Protein AF-A0A1V5AD79-F1 (afdb_monomer)

Nearest PDB structures (foldseek):
  4w4j-assembly2_B  TM=3.666E-01  e=5.401E+00  Mycolicibacterium smegmatis MC2 155
  4rcl-assembly1_A  TM=4.221E-01  e=7.991E+00  Mycolicibacterium smegmatis MC2 155
  5xkl-assembly1_A  TM=3.693E-01  e=9.451E+00  Mycobacterium tuberculosis H37Rv
  8hdz-assembly1_A  TM=2.068E-01  e=6.756E+00  Monkeypox virus

Foldseek 3Di:
DPFPADPVVQVKDWPFWLDDLVVLQVCQLVVAQWKWWDAAQDDDPRHGAHDPGTGIWGDPPVVQWIWDWHQDPVTGITIIIGRHDPCRVVVVVVVRVVVVRTDTPRPDDDDD

Solvent-accessible surface area (backbone atoms only — not comparable to full-atom values): 6467 Å² total; per-residue (Å²): 132,82,74,55,74,59,61,74,80,53,70,49,43,78,76,42,69,71,44,51,67,66,59,46,43,51,49,32,62,76,76,20,77,39,32,32,44,40,57,53,61,39,73,54,96,75,25,60,34,51,39,98,51,69,44,50,29,18,43,38,73,98,72,42,32,34,36,43,62,37,44,43,95,91,51,43,29,28,28,30,39,27,71,57,55,94,63,44,72,59,53,51,50,51,54,33,56,74,62,78,64,28,70,71,59,62,85,81,85,88,84,133

Sequence (112 aa):
MAPARCINKLKAKILLKDTTIGKVEEYVRGACSEWYDIPPNFEFRGITILIPKSMPMGFKRKKNKILMPFVKPCFGPMLVEIDAQDGDFESLKKRLASAGTGAAVSGSQYSD

pLDDT: mean 81.45, std 16.71, range [36.84, 95.19]

Secondary structure (DSSP, 8-state):
------GGGGTPEEEE-S--HHHHHHHHHHH-SEEEEE-TTEEETTEEE--SS-EEEEEEGGGTEEEEEEEETTTEEEEEEEEPPTTHHHHHHHHHHHTT------S-----

Mean predicted aligned error: 7.42 Å

Radius of gyration: 13.38 Å; Cα contacts (8 Å, |Δi|>4): 199; chains: 1; bounding box: 30×3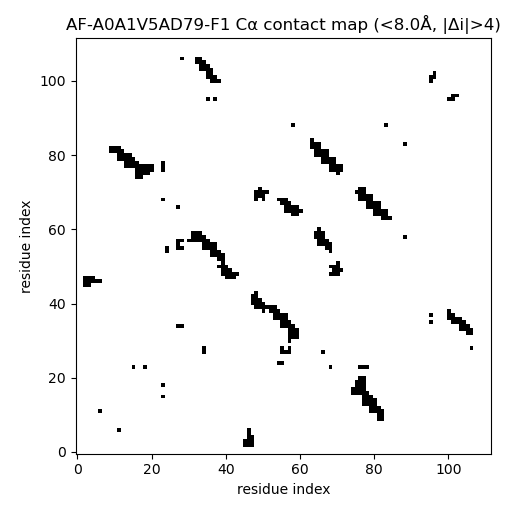2×36 Å

Structure (mmCIF, N/CA/C/O backbone):
data_AF-A0A1V5AD79-F1
#
_entry.id   AF-A0A1V5AD79-F1
#
loop_
_atom_site.group_PDB
_atom_site.id
_atom_site.type_symbol
_atom_site.label_atom_id
_atom_site.label_alt_id
_atom_site.label_comp_id
_atom_site.label_asym_id
_atom_site.label_entity_id
_atom_site.label_seq_id
_atom_site.pdbx_PDB_ins_code
_atom_site.Cartn_x
_atom_site.Cartn_y
_atom_site.Cartn_z
_atom_site.occupancy
_atom_site.B_iso_or_equiv
_atom_site.auth_seq_id
_atom_site.auth_comp_id
_atom_site.auth_asym_id
_atom_site.auth_atom_id
_atom_site.pdbx_PDB_model_num
ATOM 1 N N . MET A 1 1 ? -0.374 -18.681 -18.144 1.00 41.53 1 MET A N 1
ATOM 2 C CA . MET A 1 1 ? -1.465 -17.852 -17.587 1.00 41.53 1 MET A CA 1
ATOM 3 C C . MET A 1 1 ? -0.832 -16.628 -16.936 1.00 41.53 1 MET A C 1
ATOM 5 O O . MET A 1 1 ? -0.146 -16.788 -15.936 1.00 41.53 1 MET A O 1
ATOM 9 N N . ALA A 1 2 ? -0.920 -15.437 -17.539 1.00 47.88 2 ALA A N 1
ATOM 10 C CA . ALA A 1 2 ? -0.354 -14.238 -16.915 1.00 47.88 2 ALA A CA 1
ATOM 11 C C . ALA A 1 2 ? -1.134 -13.934 -15.620 1.00 47.88 2 ALA A C 1
ATOM 13 O O . ALA A 1 2 ? -2.367 -13.945 -15.670 1.00 47.88 2 ALA A O 1
ATOM 14 N N . PRO A 1 3 ? -0.470 -13.690 -14.474 1.00 51.69 3 PRO A N 1
ATOM 15 C CA . PRO A 1 3 ? -1.176 -13.350 -13.244 1.00 51.69 3 PRO A CA 1
ATOM 16 C C . PRO A 1 3 ? -2.018 -12.097 -13.485 1.00 51.69 3 PRO A C 1
ATOM 18 O O . PRO A 1 3 ? -1.626 -11.211 -14.250 1.00 51.69 3 PRO A O 1
ATOM 21 N N . ALA A 1 4 ? -3.193 -12.015 -12.866 1.00 53.44 4 ALA A N 1
ATOM 22 C CA . ALA A 1 4 ? -4.018 -10.823 -12.963 1.00 53.44 4 ALA A CA 1
ATOM 23 C C . ALA A 1 4 ? -3.264 -9.656 -12.300 1.00 53.44 4 ALA A C 1
ATOM 25 O O . ALA A 1 4 ? -3.132 -9.600 -11.087 1.00 53.44 4 ALA A O 1
ATOM 26 N N . ARG A 1 5 ? -2.736 -8.725 -13.102 1.00 55.31 5 ARG A N 1
ATOM 27 C CA . ARG A 1 5 ? -1.899 -7.594 -12.639 1.00 55.31 5 ARG A CA 1
ATOM 28 C C . ARG A 1 5 ? -2.689 -6.300 -12.404 1.00 55.31 5 ARG A C 1
ATOM 30 O O . ARG A 1 5 ? -2.107 -5.239 -12.192 1.00 55.31 5 ARG A O 1
ATOM 37 N N . CYS A 1 6 ? -4.017 -6.345 -12.501 1.00 57.62 6 CYS A N 1
ATOM 38 C CA . CYS A 1 6 ? -4.836 -5.136 -12.508 1.00 57.62 6 CYS A CA 1
ATOM 39 C C . CYS A 1 6 ? -5.284 -4.737 -11.102 1.00 57.62 6 CYS A C 1
ATOM 41 O O . CYS A 1 6 ? -6.233 -5.298 -10.559 1.00 57.62 6 CYS A O 1
ATOM 43 N N . ILE A 1 7 ? -4.686 -3.660 -10.595 1.00 61.78 7 ILE A N 1
ATOM 44 C CA . ILE A 1 7 ? -5.105 -2.945 -9.379 1.00 61.78 7 ILE A CA 1
ATOM 45 C C . ILE A 1 7 ? -6.590 -2.530 -9.404 1.00 61.78 7 ILE A C 1
ATOM 47 O O . ILE A 1 7 ? -7.222 -2.418 -8.358 1.00 61.78 7 ILE A O 1
ATOM 51 N N . ASN A 1 8 ? -7.178 -2.390 -10.601 1.00 61.69 8 ASN A N 1
ATOM 52 C CA . ASN A 1 8 ? -8.604 -2.112 -10.802 1.00 61.69 8 ASN A CA 1
ATOM 53 C C . ASN A 1 8 ? -9.509 -3.182 -10.166 1.00 61.69 8 ASN A C 1
ATOM 55 O O . ASN A 1 8 ? -10.615 -2.864 -9.741 1.00 61.69 8 ASN A O 1
ATOM 59 N N . LYS A 1 9 ? -9.040 -4.434 -10.043 1.00 66.88 9 LYS A N 1
ATOM 60 C CA . LYS A 1 9 ? -9.794 -5.505 -9.371 1.00 66.88 9 LYS A CA 1
ATOM 61 C C . LYS A 1 9 ? -9.915 -5.295 -7.858 1.00 66.88 9 LYS A C 1
ATOM 63 O O . LYS A 1 9 ? -10.808 -5.862 -7.242 1.00 66.88 9 LYS A O 1
ATOM 68 N N . LEU A 1 10 ? -9.051 -4.469 -7.265 1.00 68.38 10 LEU A N 1
ATOM 69 C CA . LEU A 1 10 ? -9.029 -4.200 -5.826 1.00 68.38 10 LEU A CA 1
ATOM 70 C C . LEU A 1 10 ? -9.899 -3.003 -5.421 1.00 68.38 10 LEU A C 1
ATOM 72 O O . LEU A 1 10 ? -9.904 -2.655 -4.246 1.00 68.38 10 LEU A O 1
ATOM 76 N N . LYS A 1 11 ? -10.600 -2.352 -6.369 1.00 71.31 11 LYS A N 1
ATOM 77 C CA . LYS A 1 11 ? -11.298 -1.066 -6.147 1.00 71.31 11 LYS A CA 1
ATOM 78 C C . LYS A 1 11 ? -10.398 -0.035 -5.446 1.00 71.31 11 LYS A C 1
ATOM 80 O O . LYS A 1 11 ? -10.840 0.730 -4.596 1.00 71.31 11 LYS A O 1
ATOM 85 N N . ALA A 1 12 ? -9.110 -0.050 -5.784 1.00 82.75 12 ALA A N 1
ATOM 86 C CA . ALA A 1 12 ? -8.114 0.732 -5.077 1.00 82.75 12 ALA A CA 1
ATOM 87 C C . ALA A 1 12 ? -8.200 2.220 -5.447 1.00 82.75 12 ALA A C 1
ATOM 89 O O . ALA A 1 12 ? -8.292 2.576 -6.624 1.00 82.75 12 ALA A O 1
ATOM 90 N N . LYS A 1 13 ? -8.098 3.093 -4.446 1.00 88.94 13 LYS A N 1
ATOM 91 C CA . LYS A 1 13 ? -7.939 4.537 -4.622 1.00 88.94 13 LYS A CA 1
ATOM 92 C C . LYS A 1 13 ? -6.454 4.878 -4.674 1.00 88.94 13 LYS A C 1
ATOM 94 O O . LYS A 1 13 ? -5.691 4.468 -3.808 1.00 88.94 13 LYS A O 1
ATOM 99 N N . ILE A 1 14 ? -6.027 5.655 -5.663 1.00 90.25 14 ILE A N 1
ATOM 100 C CA . ILE A 1 14 ? -4.640 6.132 -5.733 1.00 90.25 14 ILE A CA 1
ATOM 101 C C . ILE A 1 14 ? -4.459 7.254 -4.701 1.00 90.25 14 ILE A C 1
ATOM 103 O O . ILE A 1 14 ? -5.206 8.231 -4.730 1.00 90.25 14 ILE A O 1
ATOM 107 N N . LEU A 1 15 ? -3.490 7.106 -3.792 1.00 90.44 15 LEU A N 1
ATOM 108 C CA . LEU A 1 15 ? -3.114 8.144 -2.824 1.00 90.44 15 LEU A CA 1
ATOM 109 C C . LEU A 1 15 ? -1.920 8.959 -3.312 1.00 90.44 15 LEU A C 1
ATOM 111 O O . LEU A 1 15 ? -1.946 10.183 -3.247 1.00 90.44 15 LEU A O 1
ATOM 115 N N . LEU A 1 16 ? -0.891 8.272 -3.813 1.00 90.06 16 LEU A N 1
ATOM 116 C CA . LEU A 1 16 ? 0.299 8.879 -4.402 1.00 90.06 16 LEU A CA 1
ATOM 117 C C . LEU A 1 16 ? 0.509 8.302 -5.798 1.00 90.06 16 LEU A C 1
ATOM 119 O O . LEU A 1 16 ? 0.413 7.088 -5.991 1.00 90.06 16 LEU A O 1
ATOM 123 N N . LYS A 1 17 ? 0.814 9.172 -6.758 1.00 88.75 17 LYS A N 1
ATOM 124 C CA . LYS A 1 17 ? 1.103 8.828 -8.152 1.00 88.75 17 LYS A CA 1
ATOM 125 C C . LYS A 1 17 ? 2.428 9.469 -8.549 1.00 88.75 17 LYS A C 1
ATOM 127 O O . LYS A 1 17 ? 2.692 10.574 -8.090 1.00 88.75 17 LYS A O 1
ATOM 132 N N . ASP A 1 18 ? 3.189 8.785 -9.406 1.00 85.38 18 ASP A N 1
ATOM 133 C CA . ASP A 1 18 ? 4.421 9.308 -10.014 1.00 85.38 18 ASP A CA 1
ATOM 134 C C . ASP A 1 18 ? 5.379 9.884 -8.963 1.00 85.38 18 ASP A C 1
ATOM 136 O O . ASP A 1 18 ? 5.753 11.054 -8.967 1.00 85.38 18 ASP A O 1
ATOM 140 N N . THR A 1 19 ? 5.661 9.061 -7.953 1.00 88.94 19 THR A N 1
ATOM 141 C CA . THR A 1 19 ? 6.418 9.472 -6.773 1.00 88.94 19 THR A CA 1
ATOM 142 C C . THR A 1 19 ? 7.650 8.597 -6.582 1.00 88.94 19 THR A C 1
ATOM 144 O O . THR A 1 19 ? 7.888 7.646 -7.324 1.00 88.94 19 THR A O 1
ATOM 147 N N . THR A 1 20 ? 8.462 8.904 -5.575 1.00 91.00 20 THR A N 1
ATOM 148 C CA . THR A 1 20 ? 9.658 8.121 -5.249 1.00 91.00 20 THR A CA 1
ATOM 149 C C . THR A 1 20 ? 9.347 7.042 -4.218 1.00 91.00 20 THR A C 1
ATOM 151 O O . THR A 1 20 ? 8.397 7.148 -3.442 1.00 91.00 20 THR A O 1
ATOM 154 N N . ILE A 1 21 ? 10.184 6.004 -4.170 1.00 91.31 21 ILE A N 1
ATOM 155 C CA . ILE A 1 21 ? 10.067 4.940 -3.163 1.00 91.31 21 ILE A CA 1
ATOM 156 C C . ILE A 1 21 ? 10.115 5.523 -1.741 1.00 91.31 21 ILE A C 1
ATOM 158 O O . ILE A 1 21 ? 9.275 5.171 -0.917 1.00 91.31 21 ILE A O 1
ATOM 162 N N . GLY A 1 22 ? 11.024 6.471 -1.484 1.00 92.56 22 GLY A N 1
ATOM 163 C CA . GLY A 1 22 ? 11.146 7.133 -0.180 1.00 92.56 22 GLY A CA 1
ATOM 164 C C . GLY A 1 22 ? 9.869 7.863 0.247 1.00 92.56 22 GLY A C 1
ATOM 165 O O . GLY A 1 22 ? 9.437 7.713 1.382 1.00 92.56 22 GLY A O 1
ATOM 166 N N . LYS A 1 23 ? 9.191 8.560 -0.677 1.00 93.12 23 LYS A N 1
ATOM 167 C CA . LYS A 1 23 ? 7.909 9.226 -0.380 1.00 93.12 23 LYS A CA 1
ATOM 168 C C . LYS A 1 23 ? 6.790 8.240 -0.052 1.00 93.12 23 LYS A C 1
ATOM 170 O O . LYS A 1 23 ? 5.927 8.541 0.768 1.00 93.12 23 LYS A O 1
ATOM 175 N N . VAL A 1 24 ? 6.780 7.069 -0.691 1.00 93.94 24 VAL A N 1
ATOM 176 C CA . VAL A 1 24 ? 5.824 6.004 -0.354 1.00 93.94 24 VAL A CA 1
ATOM 177 C C . VAL A 1 24 ? 6.103 5.461 1.048 1.00 93.94 24 VAL A C 1
ATOM 179 O O . VAL A 1 24 ? 5.171 5.333 1.838 1.00 93.94 24 VAL A O 1
ATOM 182 N N . GLU A 1 25 ? 7.370 5.182 1.365 1.00 94.00 25 GLU A N 1
ATOM 183 C CA . GLU A 1 25 ? 7.795 4.702 2.686 1.00 94.00 25 GLU A CA 1
ATOM 184 C C . GLU A 1 25 ? 7.421 5.687 3.800 1.00 94.00 25 GLU A C 1
ATOM 186 O O . GLU A 1 25 ? 6.788 5.300 4.785 1.00 94.00 25 GLU A O 1
ATOM 191 N N . GLU A 1 26 ? 7.759 6.961 3.612 1.00 94.94 26 GLU A N 1
ATOM 192 C CA . GLU A 1 26 ? 7.463 8.049 4.543 1.00 94.94 26 GLU A CA 1
ATOM 193 C C . GLU A 1 26 ? 5.955 8.202 4.767 1.00 94.94 26 GLU A C 1
ATOM 195 O O . GLU A 1 26 ? 5.497 8.238 5.909 1.00 94.94 26 GLU A O 1
ATOM 200 N N . TYR A 1 27 ? 5.159 8.201 3.692 1.00 95.19 27 TYR A N 1
ATOM 201 C CA . TYR A 1 27 ? 3.707 8.316 3.808 1.00 95.19 27 TYR A CA 1
ATOM 202 C C . TYR A 1 27 ? 3.107 7.158 4.606 1.00 95.19 27 TYR A C 1
ATOM 204 O O . TYR A 1 27 ? 2.248 7.378 5.459 1.00 95.19 27 TYR A O 1
ATOM 212 N N . VAL A 1 28 ? 3.525 5.917 4.338 1.00 94.38 28 VAL A N 1
ATOM 213 C CA . VAL A 1 28 ? 2.989 4.750 5.053 1.00 94.38 28 VAL A CA 1
ATOM 214 C C . VAL A 1 28 ? 3.323 4.829 6.541 1.00 94.38 28 VAL A C 1
ATOM 216 O O . VAL A 1 28 ? 2.418 4.657 7.358 1.00 94.38 28 VAL A O 1
ATOM 219 N N . ARG A 1 29 ? 4.577 5.147 6.887 1.00 92.94 29 ARG A N 1
ATOM 220 C CA . ARG A 1 29 ? 5.042 5.258 8.279 1.00 92.94 29 ARG A CA 1
ATOM 221 C C . ARG A 1 29 ? 4.403 6.430 9.029 1.00 92.94 29 ARG A C 1
ATOM 223 O O . ARG A 1 29 ? 4.119 6.303 10.212 1.00 92.94 29 ARG A O 1
ATOM 230 N N . GLY A 1 30 ? 4.140 7.548 8.352 1.00 92.56 30 GLY A N 1
ATOM 231 C CA . GLY A 1 30 ? 3.480 8.709 8.955 1.00 92.56 30 GLY A CA 1
ATOM 232 C C . GLY A 1 30 ? 1.959 8.565 9.079 1.00 92.56 30 GLY A C 1
ATOM 233 O O . GLY A 1 30 ? 1.356 9.088 10.013 1.00 92.56 30 GLY A O 1
ATOM 234 N N . ALA A 1 31 ? 1.311 7.854 8.150 1.00 90.50 31 ALA A N 1
ATOM 235 C CA . ALA A 1 31 ? -0.149 7.740 8.107 1.00 90.50 31 ALA A CA 1
ATOM 236 C C . ALA A 1 31 ? -0.714 6.504 8.829 1.00 90.50 31 ALA A C 1
ATOM 238 O O . ALA A 1 31 ? -1.926 6.451 9.070 1.00 90.50 31 ALA A O 1
ATOM 239 N N . CYS A 1 32 ? 0.113 5.494 9.119 1.00 91.00 32 CYS A N 1
ATOM 240 C CA . CYS A 1 32 ? -0.316 4.237 9.732 1.00 91.00 32 CYS A CA 1
ATOM 241 C C . CYS A 1 32 ? 0.434 3.993 11.043 1.00 91.00 32 CYS A C 1
ATOM 243 O O . CYS A 1 32 ? 1.654 4.044 11.080 1.00 91.00 32 CYS A O 1
ATOM 245 N N . SER A 1 33 ? -0.295 3.653 12.106 1.00 88.38 33 SER A N 1
ATOM 246 C CA . SER A 1 33 ? 0.300 3.227 13.383 1.00 88.38 33 SER A CA 1
ATOM 247 C C . SER A 1 33 ? 0.809 1.781 13.355 1.00 88.38 33 SER A C 1
ATOM 249 O O . SER A 1 33 ? 1.524 1.357 14.254 1.00 88.38 33 SER A 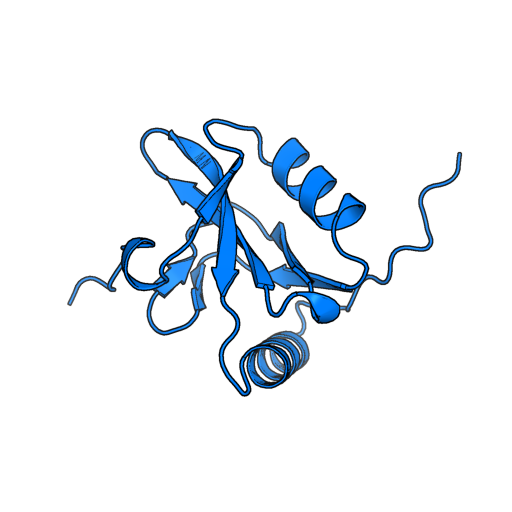O 1
ATOM 251 N N . GLU A 1 34 ? 0.390 1.009 12.352 1.00 90.38 34 GLU A N 1
ATOM 252 C CA . GLU A 1 34 ? 0.776 -0.382 12.141 1.00 90.38 34 GLU A CA 1
ATOM 253 C C . GLU A 1 34 ? 1.117 -0.568 10.662 1.00 90.38 34 GLU A C 1
ATOM 255 O O . GLU A 1 34 ? 0.300 -0.270 9.784 1.00 90.38 34 GLU A O 1
ATOM 260 N N . TRP A 1 35 ? 2.320 -1.061 10.387 1.00 93.25 35 TRP A N 1
ATOM 261 C CA . TRP A 1 35 ? 2.772 -1.407 9.047 1.00 93.25 35 TRP A CA 1
ATOM 262 C C . TRP A 1 35 ? 3.670 -2.639 9.086 1.00 93.25 35 TRP A C 1
ATOM 264 O O . TRP A 1 35 ? 4.233 -2.999 10.121 1.00 93.25 35 TRP A O 1
ATOM 274 N N . TYR A 1 36 ? 3.793 -3.276 7.930 1.00 92.38 36 TYR A N 1
ATOM 275 C CA . TYR A 1 36 ? 4.624 -4.449 7.726 1.00 92.38 36 TYR A CA 1
ATOM 276 C C . TYR A 1 36 ? 5.372 -4.304 6.414 1.00 92.38 36 TYR A C 1
ATOM 278 O O . TYR A 1 36 ? 4.777 -3.926 5.404 1.00 92.38 36 TYR A O 1
ATOM 286 N N . ASP A 1 37 ? 6.654 -4.638 6.415 1.00 91.31 37 ASP A N 1
ATOM 287 C CA . ASP A 1 37 ? 7.416 -4.701 5.179 1.00 91.31 37 ASP A CA 1
ATOM 288 C C . ASP A 1 37 ? 6.985 -5.922 4.362 1.00 91.31 37 ASP A C 1
ATOM 290 O O . ASP A 1 37 ? 6.909 -7.047 4.866 1.00 91.31 37 ASP A O 1
ATOM 294 N N . ILE A 1 38 ? 6.657 -5.680 3.095 1.00 91.94 38 ILE A N 1
ATOM 295 C CA . ILE A 1 38 ? 6.300 -6.726 2.143 1.00 91.94 38 ILE A CA 1
ATOM 296 C C . ILE A 1 38 ? 7.439 -6.917 1.137 1.00 91.94 38 ILE A C 1
ATOM 298 O O . ILE A 1 38 ? 7.981 -5.927 0.638 1.00 91.94 38 ILE A O 1
ATOM 302 N N . PRO A 1 39 ? 7.811 -8.167 0.812 1.00 91.50 39 PRO A N 1
ATOM 303 C CA . PRO A 1 39 ? 8.876 -8.432 -0.144 1.00 91.50 39 PRO A CA 1
ATOM 304 C C . PRO A 1 39 ? 8.419 -8.183 -1.594 1.00 91.50 39 PRO A C 1
ATOM 306 O O . PRO A 1 39 ? 7.218 -8.169 -1.888 1.00 91.50 39 PRO A O 1
ATOM 309 N N . PRO A 1 40 ? 9.365 -8.054 -2.540 1.00 91.06 40 PRO A N 1
ATOM 310 C CA . PRO A 1 40 ? 9.066 -8.116 -3.967 1.00 91.06 40 PRO A CA 1
ATOM 311 C C . PRO A 1 40 ? 8.240 -9.349 -4.339 1.00 91.06 40 PRO A C 1
ATOM 313 O O . PRO A 1 40 ? 8.441 -10.434 -3.797 1.00 91.06 40 PRO A O 1
ATOM 316 N N . ASN A 1 41 ? 7.338 -9.188 -5.308 1.00 89.00 41 ASN A N 1
ATOM 317 C CA . ASN A 1 41 ? 6.432 -10.237 -5.787 1.00 89.00 41 ASN A CA 1
ATOM 318 C C . ASN A 1 41 ? 5.450 -10.766 -4.728 1.00 89.00 41 ASN A C 1
ATOM 320 O O . ASN A 1 41 ? 4.917 -11.866 -4.877 1.00 89.00 41 ASN A O 1
ATOM 324 N N . PHE A 1 42 ? 5.169 -9.989 -3.678 1.00 90.06 42 PHE A N 1
ATOM 325 C CA . PHE A 1 42 ? 4.159 -10.347 -2.688 1.00 90.06 42 PHE A CA 1
ATOM 326 C C . PHE A 1 42 ? 2.784 -10.526 -3.342 1.00 90.06 42 PHE A C 1
ATOM 328 O O . PHE A 1 42 ? 2.316 -9.658 -4.075 1.00 90.06 42 PHE A O 1
ATOM 335 N N . GLU A 1 43 ? 2.112 -11.645 -3.080 1.00 88.31 43 GLU A N 1
ATOM 336 C CA . GLU A 1 43 ? 0.776 -11.887 -3.624 1.00 88.31 43 GLU A CA 1
ATOM 337 C C . GLU A 1 43 ? -0.311 -11.394 -2.665 1.00 88.31 43 GLU A C 1
ATOM 339 O O . GLU A 1 43 ? -0.396 -11.842 -1.519 1.00 88.31 43 GLU A O 1
ATOM 344 N N . PHE A 1 44 ? -1.195 -10.526 -3.146 1.00 88.69 44 PHE A N 1
ATOM 345 C CA . PHE A 1 44 ? -2.368 -10.059 -2.420 1.00 88.69 44 PHE A CA 1
ATOM 346 C C . PHE A 1 44 ? -3.638 -10.268 -3.250 1.00 88.69 44 PHE A C 1
ATOM 348 O O . PHE A 1 44 ? -3.775 -9.704 -4.333 1.00 88.69 44 PHE A O 1
ATOM 355 N N . ARG A 1 45 ? -4.570 -11.089 -2.741 1.00 86.69 45 ARG A N 1
ATOM 356 C CA . ARG A 1 45 ? -5.848 -11.431 -3.399 1.00 86.69 45 ARG A CA 1
ATOM 357 C C . ARG A 1 45 ? -5.689 -11.833 -4.881 1.00 86.69 45 ARG A C 1
ATOM 359 O O . ARG A 1 45 ? -6.401 -11.335 -5.752 1.00 86.69 45 ARG A O 1
ATOM 366 N N . GLY A 1 46 ? -4.718 -12.703 -5.173 1.00 83.69 46 GLY A N 1
ATOM 367 C CA . GLY A 1 46 ? -4.426 -13.178 -6.532 1.00 83.69 46 GLY A CA 1
ATOM 368 C C . GLY A 1 46 ? -3.736 -12.155 -7.444 1.00 83.69 46 GLY A C 1
ATOM 369 O O . GLY A 1 46 ? -3.664 -12.365 -8.656 1.00 83.69 46 GLY A O 1
ATOM 370 N N . ILE A 1 47 ? -3.251 -11.039 -6.887 1.00 84.12 47 ILE A N 1
ATOM 371 C CA . ILE A 1 47 ? -2.483 -10.015 -7.599 1.00 84.12 47 ILE A CA 1
ATOM 372 C C . ILE A 1 47 ? -1.065 -9.982 -7.042 1.00 84.12 47 ILE A C 1
ATOM 374 O O . ILE A 1 47 ? -0.852 -9.785 -5.848 1.00 84.12 47 ILE A O 1
ATOM 378 N N . THR A 1 48 ? -0.085 -10.128 -7.927 1.00 87.44 48 THR A N 1
ATOM 379 C CA . THR A 1 48 ? 1.331 -9.992 -7.584 1.00 87.44 48 THR A CA 1
ATOM 380 C C . THR A 1 48 ? 1.717 -8.516 -7.518 1.00 87.44 48 THR A C 1
ATOM 382 O O . THR A 1 48 ? 1.608 -7.786 -8.506 1.00 87.44 48 THR A O 1
ATOM 385 N N . ILE A 1 49 ? 2.188 -8.081 -6.355 1.00 88.56 49 ILE A N 1
ATOM 386 C CA . ILE A 1 49 ? 2.671 -6.731 -6.097 1.00 88.56 49 ILE A CA 1
ATOM 387 C C . ILE A 1 49 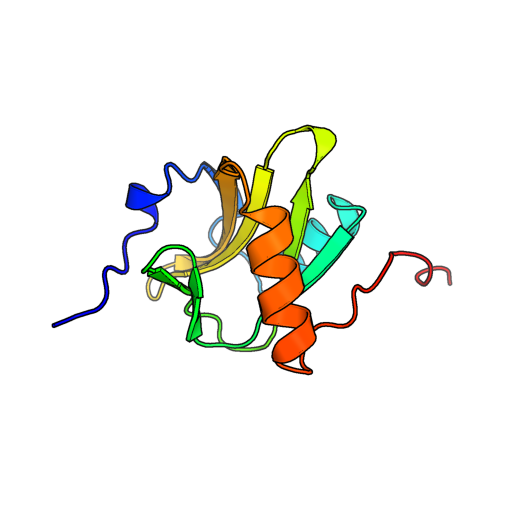? 4.123 -6.629 -6.568 1.00 88.56 49 ILE A C 1
ATOM 389 O O . ILE A 1 49 ? 5.038 -7.229 -6.003 1.00 88.56 49 ILE A O 1
ATOM 393 N N . LEU A 1 50 ? 4.321 -5.877 -7.650 1.00 87.31 50 LEU A N 1
ATOM 394 C CA . LEU A 1 50 ? 5.626 -5.668 -8.268 1.00 87.31 50 LEU A CA 1
ATOM 395 C C . LEU A 1 50 ? 6.271 -4.424 -7.651 1.00 87.31 50 LEU A C 1
ATOM 397 O O . LEU A 1 50 ? 6.016 -3.301 -8.084 1.00 87.31 50 LEU A O 1
ATOM 401 N N . ILE A 1 51 ? 7.073 -4.636 -6.613 1.00 90.38 51 ILE A N 1
ATOM 402 C CA . ILE A 1 51 ? 7.907 -3.615 -5.969 1.00 90.38 51 ILE A CA 1
ATOM 403 C C . ILE A 1 51 ? 9.385 -4.003 -6.111 1.00 90.38 51 ILE A C 1
ATOM 405 O O . ILE A 1 51 ? 9.703 -5.192 -6.087 1.00 90.38 51 ILE A O 1
ATOM 409 N N . PRO A 1 52 ? 10.295 -3.032 -6.291 1.00 88.38 52 PRO A N 1
ATOM 410 C CA . PRO A 1 52 ? 11.704 -3.302 -6.588 1.00 88.38 52 PRO A CA 1
ATOM 411 C C . PRO A 1 52 ? 12.508 -3.757 -5.364 1.00 88.38 52 PRO A C 1
ATOM 413 O O . PRO A 1 52 ? 13.551 -4.382 -5.513 1.00 88.38 52 PRO A O 1
ATOM 416 N N . LYS A 1 53 ? 12.038 -3.436 -4.157 1.00 90.19 53 LYS A N 1
ATOM 417 C CA . LYS A 1 53 ? 12.633 -3.832 -2.877 1.00 90.19 53 LYS A CA 1
ATOM 418 C C . LYS A 1 53 ? 11.533 -4.044 -1.843 1.00 90.19 53 LYS A C 1
ATOM 420 O O . LYS A 1 53 ? 10.372 -3.756 -2.130 1.00 90.19 53 LYS A O 1
ATOM 425 N N . SER A 1 54 ? 11.906 -4.518 -0.657 1.00 92.19 54 SER A N 1
ATOM 426 C CA . SER A 1 54 ? 10.979 -4.572 0.472 1.00 92.19 54 SER A CA 1
ATOM 427 C C . SER A 1 54 ? 10.469 -3.166 0.795 1.00 92.19 54 SER A C 1
ATOM 429 O O . SER A 1 54 ? 11.271 -2.233 0.888 1.00 92.19 54 SER A O 1
ATOM 431 N N . MET A 1 55 ? 9.152 -3.003 0.894 1.00 93.38 55 MET A N 1
ATOM 432 C CA . MET A 1 55 ? 8.505 -1.712 1.145 1.00 93.38 55 MET A CA 1
ATOM 433 C C . MET A 1 55 ? 7.385 -1.866 2.178 1.00 93.38 55 MET A C 1
ATOM 435 O O . MET A 1 55 ? 6.725 -2.907 2.201 1.00 93.38 55 MET A O 1
ATOM 439 N N . PRO A 1 56 ? 7.108 -0.829 2.986 1.00 94.44 56 PRO A N 1
ATOM 440 C CA . PRO A 1 56 ? 6.102 -0.898 4.028 1.00 94.44 56 PRO A CA 1
ATOM 441 C C . PRO A 1 56 ? 4.694 -0.860 3.429 1.00 94.44 56 PRO A C 1
ATOM 443 O O . PRO A 1 56 ? 4.347 0.006 2.622 1.00 94.44 56 PRO A O 1
ATOM 446 N N . MET A 1 57 ? 3.861 -1.790 3.879 1.00 94.81 57 MET A N 1
ATOM 447 C CA . MET A 1 57 ? 2.417 -1.834 3.684 1.00 94.81 57 MET A CA 1
ATOM 448 C C . MET A 1 57 ? 1.740 -1.455 5.002 1.00 94.81 57 MET A C 1
ATOM 450 O O . MET A 1 57 ? 2.008 -2.051 6.043 1.00 94.81 57 MET A O 1
ATOM 454 N N . GLY A 1 58 ? 0.848 -0.471 4.962 1.00 94.31 58 GLY A N 1
ATOM 455 C CA . GLY A 1 58 ? 0.220 0.090 6.157 1.00 94.31 58 GLY A CA 1
ATOM 456 C C . GLY A 1 58 ? -1.193 -0.422 6.395 1.00 94.31 58 GLY A C 1
ATOM 457 O O . GLY A 1 58 ? -1.970 -0.589 5.454 1.00 94.31 58 GLY A O 1
ATOM 458 N N . PHE A 1 59 ? -1.568 -0.601 7.660 1.00 94.38 59 PHE A N 1
ATOM 459 C CA . PHE A 1 59 ? -2.940 -0.892 8.064 1.00 94.38 59 PHE A CA 1
ATOM 460 C C . PHE A 1 59 ? -3.603 0.333 8.686 1.00 94.38 59 PHE A C 1
ATOM 462 O O . PHE A 1 59 ? -3.167 0.866 9.704 1.00 94.38 59 PHE A O 1
ATOM 469 N N . LYS A 1 60 ? -4.751 0.724 8.128 1.00 93.00 60 LYS A N 1
ATOM 470 C CA . LYS A 1 60 ? -5.678 1.678 8.741 1.00 93.00 60 LYS A CA 1
ATOM 471 C C . LYS A 1 60 ? -6.893 0.921 9.271 1.00 93.00 60 LYS A C 1
ATOM 473 O O . LYS A 1 60 ? -7.990 1.043 8.726 1.00 93.00 60 LYS A O 1
ATOM 478 N N . ARG A 1 61 ? -6.706 0.155 10.354 1.00 89.62 61 ARG A N 1
ATOM 479 C CA . ARG A 1 61 ? -7.765 -0.680 10.964 1.00 89.62 61 ARG A CA 1
ATOM 480 C C . ARG A 1 61 ? -9.040 0.105 11.269 1.00 89.62 61 ARG A C 1
ATOM 482 O O . ARG A 1 61 ? -10.117 -0.311 10.876 1.00 89.62 61 ARG A O 1
ATOM 489 N N . LYS A 1 62 ? -8.916 1.304 11.855 1.00 89.81 62 LYS A N 1
ATOM 490 C CA . LYS A 1 62 ? -10.066 2.182 12.161 1.00 89.81 62 LYS A CA 1
ATOM 491 C C . LYS A 1 62 ? -10.895 2.578 10.930 1.00 89.81 62 LYS A C 1
ATOM 493 O O . LYS A 1 62 ? -12.045 2.963 11.080 1.00 89.81 62 LYS A O 1
ATOM 498 N N . LYS A 1 63 ? -10.302 2.544 9.732 1.00 91.00 63 LYS A N 1
ATOM 499 C CA . LYS A 1 63 ? -10.955 2.923 8.470 1.00 91.00 63 LYS A CA 1
ATOM 500 C C . LYS A 1 63 ? -11.224 1.721 7.561 1.00 91.00 63 LYS A C 1
ATOM 502 O O . LYS A 1 63 ? -11.678 1.931 6.444 1.00 91.00 63 LYS A O 1
ATOM 507 N N . ASN A 1 64 ? -10.902 0.498 7.999 1.00 92.81 64 ASN A N 1
ATOM 508 C CA . ASN A 1 64 ? -10.895 -0.705 7.163 1.00 92.81 64 ASN A CA 1
ATOM 509 C C . ASN A 1 64 ? -10.173 -0.494 5.824 1.00 92.81 64 ASN A C 1
ATOM 511 O O . ASN A 1 64 ? -10.654 -0.900 4.770 1.00 92.81 64 ASN A O 1
ATOM 515 N N . LYS A 1 65 ? -9.005 0.163 5.858 1.00 94.44 65 LYS A N 1
ATOM 516 C CA . LYS A 1 65 ? -8.176 0.373 4.664 1.00 94.44 65 LYS A CA 1
ATOM 517 C C . LYS A 1 65 ? -6.793 -0.247 4.808 1.00 94.44 65 LYS A C 1
ATOM 519 O O . LYS A 1 65 ? -6.211 -0.252 5.895 1.00 94.44 65 LYS A O 1
ATOM 524 N N . ILE A 1 66 ? -6.245 -0.689 3.683 1.00 94.75 66 ILE A N 1
ATOM 525 C CA . ILE A 1 66 ? -4.867 -1.163 3.539 1.00 94.75 66 ILE A CA 1
ATOM 526 C C . ILE A 1 66 ? -4.145 -0.228 2.574 1.00 94.75 66 ILE A C 1
ATOM 528 O O . ILE A 1 66 ? -4.630 0.026 1.471 1.00 94.75 66 ILE A O 1
ATOM 532 N N . LEU A 1 67 ? -2.993 0.289 2.992 1.00 95.19 67 LEU A N 1
ATOM 533 C CA . LEU A 1 67 ? -2.093 1.049 2.137 1.00 95.19 67 LEU A CA 1
ATOM 534 C C . LEU A 1 67 ? -1.085 0.099 1.504 1.00 95.19 67 LEU A C 1
ATOM 536 O O . LEU A 1 67 ? -0.243 -0.455 2.206 1.00 95.19 67 LEU A O 1
ATOM 540 N N . MET A 1 68 ? -1.173 -0.079 0.190 1.00 94.06 68 MET A N 1
ATOM 541 C CA . MET A 1 68 ? -0.351 -1.026 -0.557 1.00 94.06 68 MET A CA 1
ATOM 542 C C . MET A 1 68 ? 0.609 -0.281 -1.493 1.00 94.06 68 MET A C 1
ATOM 544 O O . MET A 1 68 ? 0.138 0.445 -2.382 1.00 94.06 68 MET A O 1
ATOM 548 N N . PRO A 1 69 ? 1.936 -0.441 -1.332 1.00 93.56 69 PRO A N 1
ATOM 549 C CA . PRO A 1 69 ? 2.894 0.099 -2.284 1.00 93.56 69 PRO A CA 1
ATOM 550 C C . PRO A 1 69 ? 2.797 -0.668 -3.606 1.00 93.56 69 PRO A C 1
ATOM 552 O O . PRO A 1 69 ? 2.595 -1.881 -3.634 1.00 93.56 69 PRO A O 1
ATOM 555 N N . PHE A 1 70 ? 2.927 0.038 -4.724 1.00 89.94 70 PHE A N 1
ATOM 556 C CA . PHE A 1 70 ? 2.853 -0.567 -6.050 1.00 89.94 70 PHE A CA 1
ATOM 557 C C . PHE A 1 70 ? 3.714 0.213 -7.038 1.00 89.94 70 PHE A C 1
ATOM 559 O O . PHE A 1 70 ? 3.688 1.440 -7.032 1.00 89.94 70 PHE A O 1
ATOM 566 N N . VAL A 1 71 ? 4.432 -0.465 -7.934 1.00 87.31 71 VAL A N 1
ATOM 567 C CA . VAL A 1 71 ? 5.180 0.202 -9.007 1.00 87.31 71 VAL A CA 1
ATOM 568 C C . VAL A 1 71 ? 4.547 -0.127 -10.350 1.00 87.31 71 VAL A C 1
ATOM 570 O O . VAL A 1 71 ? 4.443 -1.288 -10.747 1.00 87.31 71 VAL A O 1
ATOM 573 N N . LYS A 1 72 ? 4.114 0.909 -11.075 1.00 82.88 72 LYS A N 1
ATOM 574 C CA . LYS A 1 72 ? 3.702 0.754 -12.473 1.00 82.88 72 LYS A CA 1
ATOM 575 C C . LYS A 1 72 ? 4.932 0.888 -13.375 1.00 82.88 72 LYS A C 1
ATOM 577 O O . LYS A 1 72 ? 5.636 1.883 -13.238 1.00 82.88 72 LYS A O 1
ATOM 582 N N . PRO A 1 73 ? 5.133 -0.006 -14.362 1.00 76.81 73 PRO A N 1
ATOM 583 C CA . PRO A 1 73 ? 6.256 0.101 -15.297 1.00 76.81 73 PRO A CA 1
ATOM 584 C C . PRO A 1 73 ? 6.337 1.457 -16.014 1.00 76.81 73 PRO A C 1
ATOM 586 O O . PRO A 1 73 ? 7.426 1.951 -16.259 1.00 76.81 73 PRO A O 1
ATOM 589 N N . CYS A 1 74 ? 5.187 2.073 -16.312 1.00 77.88 74 CYS A N 1
ATOM 590 C CA . CYS A 1 74 ? 5.124 3.324 -17.074 1.00 77.88 74 CYS A CA 1
ATOM 591 C C . CYS A 1 74 ? 5.126 4.602 -16.216 1.00 77.88 74 CYS A C 1
ATOM 593 O O . CYS A 1 74 ? 5.351 5.674 -16.757 1.00 77.88 74 CYS A O 1
ATOM 595 N N . PHE A 1 75 ? 4.795 4.514 -14.920 1.00 77.44 75 PHE A N 1
ATOM 596 C CA . PHE A 1 75 ? 4.551 5.685 -14.050 1.00 77.44 75 PHE A CA 1
ATOM 597 C C . PHE A 1 75 ? 5.375 5.665 -12.758 1.00 77.44 75 PHE A C 1
ATOM 599 O O . PHE A 1 75 ? 5.189 6.518 -11.901 1.00 77.44 75 PHE A O 1
ATOM 606 N N . GLY A 1 76 ? 6.221 4.656 -12.563 1.00 86.12 76 GLY A N 1
ATOM 607 C CA . GLY A 1 76 ? 7.031 4.537 -11.359 1.00 86.12 76 GLY A CA 1
ATOM 608 C C . GLY A 1 76 ? 6.241 4.167 -10.091 1.00 86.12 76 GLY A C 1
ATOM 609 O O . GLY A 1 76 ? 5.135 3.608 -10.167 1.00 86.12 76 GLY A O 1
ATOM 610 N N . PRO A 1 77 ? 6.856 4.384 -8.913 1.00 90.44 77 PRO A N 1
ATOM 611 C CA . PRO A 1 77 ? 6.272 4.084 -7.612 1.00 90.44 77 PRO A CA 1
ATOM 612 C C . PRO A 1 77 ? 4.990 4.859 -7.319 1.00 90.44 77 PRO A C 1
ATOM 614 O O . PRO A 1 77 ? 4.852 6.049 -7.600 1.00 90.44 77 PRO A O 1
ATOM 617 N N . MET A 1 78 ? 4.043 4.159 -6.710 1.00 92.50 78 MET A N 1
ATOM 618 C CA . MET A 1 78 ? 2.741 4.667 -6.314 1.00 92.50 78 MET A CA 1
ATOM 619 C C . MET A 1 78 ? 2.317 4.039 -4.986 1.00 92.50 78 MET A C 1
ATOM 621 O O . MET A 1 78 ? 2.785 2.967 -4.595 1.00 92.50 78 MET A O 1
ATOM 625 N N . LEU A 1 79 ? 1.366 4.691 -4.325 1.00 93.50 79 LEU A N 1
ATOM 626 C CA . LEU A 1 79 ? 0.702 4.165 -3.140 1.00 93.50 79 LEU A CA 1
ATOM 627 C C . LEU A 1 79 ? -0.797 4.138 -3.383 1.00 93.50 79 LEU A C 1
ATOM 629 O O . LEU A 1 79 ? -1.384 5.150 -3.780 1.00 93.50 79 LEU A O 1
ATOM 633 N N . VAL A 1 80 ? -1.416 2.9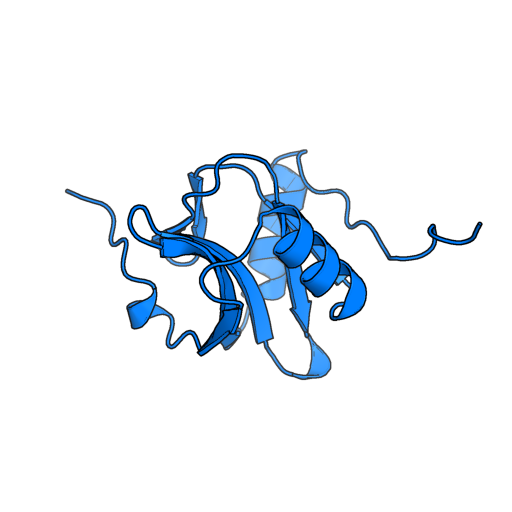92 -3.123 1.00 92.75 80 VAL A N 1
ATOM 634 C CA . VAL A 1 80 ? -2.865 2.847 -3.228 1.00 92.75 80 VAL A CA 1
ATOM 635 C C . VAL A 1 80 ? -3.493 2.503 -1.889 1.00 92.75 80 VAL A C 1
ATOM 637 O O . VAL A 1 80 ? -2.879 1.869 -1.037 1.00 92.75 80 VAL A O 1
ATOM 640 N N . GLU A 1 81 ? -4.740 2.914 -1.727 1.00 94.00 81 GLU A N 1
ATOM 641 C CA . GLU A 1 81 ? -5.605 2.566 -0.614 1.00 94.00 81 GLU A CA 1
ATOM 642 C C . GLU A 1 81 ? -6.644 1.553 -1.092 1.00 94.00 81 GLU A C 1
ATOM 644 O O . GLU A 1 81 ? -7.352 1.795 -2.069 1.00 94.00 81 GLU A O 1
ATOM 649 N N . ILE A 1 82 ? -6.725 0.417 -0.412 1.00 92.88 82 ILE A N 1
ATOM 650 C CA . ILE A 1 82 ? -7.624 -0.690 -0.739 1.00 92.88 82 ILE A CA 1
ATOM 651 C C . ILE A 1 82 ? -8.587 -0.894 0.427 1.00 92.88 82 ILE A C 1
ATOM 653 O O . ILE A 1 82 ? -8.176 -0.833 1.586 1.00 92.88 82 ILE A O 1
ATOM 657 N N . ASP A 1 83 ? -9.857 -1.153 0.123 1.00 91.88 83 ASP A N 1
ATOM 658 C CA . ASP A 1 83 ? -10.836 -1.597 1.114 1.00 91.88 83 ASP A CA 1
ATOM 659 C C . ASP A 1 83 ? -10.481 -2.989 1.645 1.00 91.88 83 ASP A C 1
ATOM 661 O O . ASP A 1 83 ? -10.428 -3.971 0.889 1.00 91.88 83 ASP A O 1
ATOM 665 N N . ALA A 1 84 ? -10.240 -3.062 2.953 1.00 91.44 84 ALA A N 1
ATOM 666 C CA . ALA A 1 84 ? -10.029 -4.319 3.648 1.00 91.44 84 ALA A CA 1
ATOM 667 C C . ALA A 1 84 ? -11.325 -5.140 3.633 1.00 91.44 84 ALA A C 1
ATOM 669 O O . ALA A 1 84 ? -12.414 -4.608 3.844 1.00 91.44 84 ALA A O 1
ATOM 670 N N . GLN A 1 85 ? -11.192 -6.433 3.366 1.00 90.31 85 GLN A N 1
ATOM 671 C CA . GLN A 1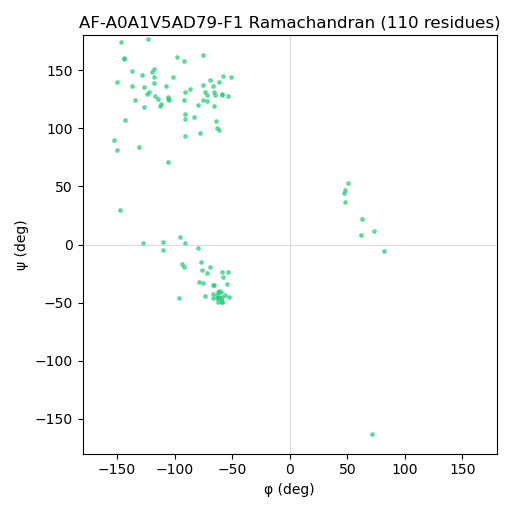 85 ? -12.251 -7.429 3.509 1.00 90.31 85 GLN A CA 1
ATOM 672 C C . GLN A 1 85 ? -12.088 -8.150 4.844 1.00 90.31 85 GLN A C 1
ATOM 674 O O . GLN A 1 85 ? -11.009 -8.127 5.449 1.00 90.31 85 GLN A O 1
ATOM 679 N N . ASP A 1 86 ? -13.157 -8.802 5.293 1.00 87.94 86 ASP A N 1
ATOM 680 C CA . ASP A 1 86 ? -13.126 -9.615 6.503 1.00 87.94 86 ASP A CA 1
ATOM 681 C C . ASP A 1 86 ? -11.990 -10.647 6.429 1.00 87.94 86 ASP A C 1
ATOM 683 O O . ASP A 1 86 ? -11.833 -11.370 5.445 1.00 87.94 86 ASP A O 1
ATOM 687 N N . GLY A 1 87 ? -11.147 -10.669 7.462 1.00 87.75 87 GLY A N 1
ATOM 688 C CA . GLY A 1 87 ? -9.991 -11.565 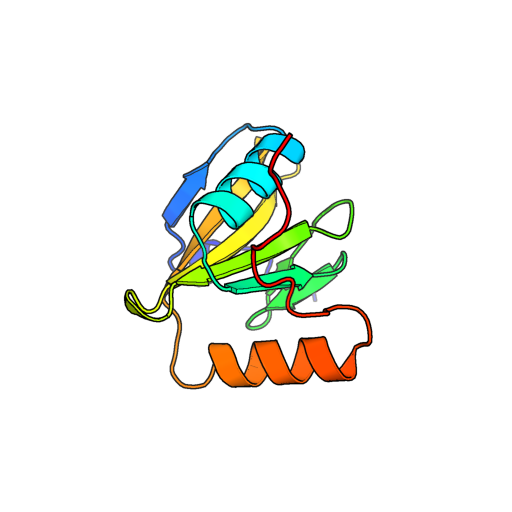7.549 1.00 87.75 87 GLY A CA 1
ATOM 689 C C . GLY A 1 87 ? -8.728 -11.115 6.801 1.00 87.75 87 GLY A C 1
ATOM 690 O O . GLY A 1 87 ? -7.679 -11.740 6.976 1.00 87.75 87 GLY A O 1
ATOM 691 N N . ASP A 1 88 ? -8.741 -10.020 6.030 1.00 90.62 88 ASP A N 1
ATOM 692 C CA . ASP A 1 88 ? -7.529 -9.536 5.347 1.00 90.62 88 ASP A CA 1
ATOM 693 C C . ASP A 1 88 ? -6.402 -9.221 6.329 1.00 90.62 88 ASP A C 1
ATOM 695 O O . ASP A 1 88 ? -5.269 -9.651 6.144 1.00 90.62 88 ASP A O 1
ATOM 699 N N . PHE A 1 89 ? -6.699 -8.454 7.380 1.00 91.75 89 PHE A N 1
ATOM 700 C CA . PHE A 1 89 ? -5.668 -8.008 8.313 1.00 91.75 89 PHE A CA 1
ATOM 701 C C . PHE A 1 89 ? -5.002 -9.187 9.025 1.00 91.75 89 PHE A C 1
ATOM 703 O O . PHE A 1 89 ? -3.786 -9.191 9.213 1.00 91.75 89 PHE A O 1
ATOM 710 N N . GLU A 1 90 ? -5.788 -10.186 9.422 1.00 91.56 90 GLU A N 1
ATOM 711 C CA . GLU A 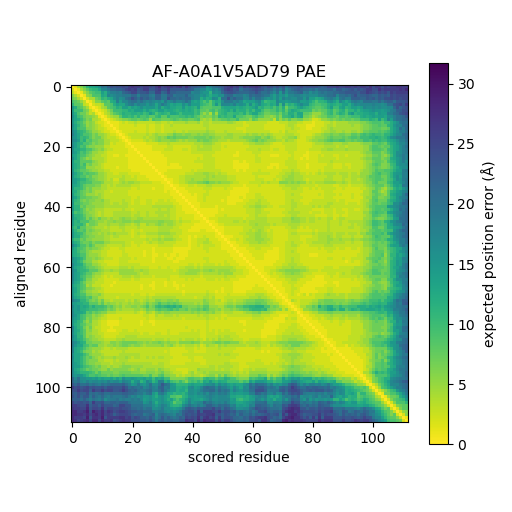1 90 ? -5.285 -11.368 10.119 1.00 91.56 90 GLU A CA 1
ATOM 712 C C . GLU A 1 90 ? -4.525 -12.297 9.178 1.00 91.56 90 GLU A C 1
ATOM 714 O O . GLU A 1 90 ? -3.428 -12.748 9.511 1.00 91.56 90 GLU A O 1
ATOM 719 N N . SER A 1 91 ? -5.061 -12.537 7.978 1.00 90.19 91 SER A N 1
ATOM 720 C CA . SER A 1 91 ? -4.403 -13.368 6.969 1.00 90.19 91 SER A CA 1
ATOM 721 C C . SER A 1 91 ? -3.077 -12.757 6.514 1.00 90.19 91 SER A C 1
ATOM 723 O O . SER A 1 91 ? -2.071 -13.464 6.452 1.00 90.19 91 SER A O 1
ATOM 725 N N . LEU A 1 92 ? -3.032 -11.444 6.272 1.00 90.62 92 LEU A N 1
ATOM 726 C CA . LEU A 1 92 ? -1.807 -10.717 5.947 1.00 90.62 92 LEU A CA 1
ATOM 727 C C . LEU A 1 92 ? -0.796 -10.789 7.089 1.00 90.62 92 LEU A C 1
ATOM 729 O O . LEU A 1 92 ? 0.349 -11.171 6.859 1.00 90.62 92 LEU A O 1
ATOM 733 N N . LYS A 1 93 ? -1.218 -10.494 8.324 1.00 89.38 93 LYS A N 1
ATOM 734 C CA . LYS A 1 93 ? -0.340 -10.560 9.497 1.00 89.38 93 LYS A CA 1
ATOM 735 C C . LYS A 1 93 ? 0.248 -11.959 9.683 1.00 89.38 93 LYS A C 1
ATOM 737 O O . LYS A 1 93 ? 1.450 -12.093 9.887 1.00 89.38 93 LYS A O 1
ATOM 742 N N . LYS A 1 94 ? -0.573 -13.007 9.556 1.00 88.50 94 LYS A N 1
ATOM 743 C CA . LYS A 1 94 ? -0.130 -14.404 9.667 1.00 88.50 94 LYS A CA 1
ATOM 744 C C . LYS A 1 94 ? 0.879 -14.761 8.576 1.00 88.50 94 LYS A C 1
ATOM 746 O O . LYS A 1 94 ? 1.923 -15.325 8.880 1.00 88.50 94 LYS A O 1
ATOM 751 N N . ARG A 1 95 ? 0.607 -14.384 7.323 1.00 87.25 95 ARG A N 1
ATOM 752 C CA . ARG A 1 95 ? 1.518 -14.634 6.193 1.00 87.25 95 ARG A CA 1
ATOM 753 C C . ARG A 1 95 ? 2.864 -13.935 6.371 1.00 87.25 95 ARG A C 1
ATOM 755 O O . ARG A 1 95 ? 3.891 -14.536 6.078 1.00 87.25 95 ARG A O 1
ATOM 762 N N . LEU A 1 96 ? 2.867 -12.702 6.873 1.00 85.00 96 LEU A N 1
ATOM 763 C CA . LEU A 1 96 ? 4.091 -11.922 7.077 1.00 85.00 96 LEU A CA 1
ATOM 764 C C . LEU A 1 96 ? 4.895 -12.402 8.292 1.00 85.00 96 LEU A C 1
ATOM 766 O O . LEU A 1 96 ? 6.123 -12.417 8.233 1.00 85.00 96 LEU A O 1
ATOM 770 N N . ALA A 1 97 ? 4.220 -12.888 9.338 1.00 79.50 97 ALA A N 1
ATOM 771 C CA . ALA A 1 97 ? 4.868 -13.543 10.472 1.00 79.50 97 ALA A CA 1
ATOM 772 C C . ALA A 1 97 ? 5.527 -14.877 10.073 1.00 79.50 97 ALA A C 1
ATOM 774 O O . ALA A 1 97 ? 6.655 -15.149 10.470 1.00 79.50 97 ALA A O 1
ATOM 775 N N . SER A 1 98 ? 4.859 -15.696 9.252 1.00 68.12 98 SER A N 1
ATOM 776 C CA . SER A 1 98 ? 5.407 -16.976 8.779 1.00 68.12 98 SER A CA 1
ATOM 777 C C . SER A 1 98 ? 6.537 -16.823 7.756 1.00 68.12 98 SER A C 1
ATOM 779 O O . SER A 1 98 ? 7.367 -17.717 7.639 1.00 68.12 98 SER A O 1
ATOM 781 N N . ALA A 1 99 ? 6.588 -15.706 7.024 1.00 63.62 99 ALA A N 1
ATOM 782 C CA . ALA A 1 99 ? 7.619 -15.445 6.019 1.00 63.62 99 ALA A CA 1
ATOM 783 C C . ALA A 1 99 ? 8.958 -14.953 6.608 1.00 63.62 99 ALA A C 1
ATOM 785 O O . ALA A 1 99 ? 9.899 -14.714 5.856 1.00 63.62 99 ALA A O 1
ATOM 786 N N . GLY A 1 100 ? 9.062 -14.744 7.928 1.00 54.97 100 GLY A N 1
ATOM 787 C CA . GLY A 1 100 ? 10.289 -14.256 8.577 1.00 54.97 100 GLY A CA 1
ATOM 788 C C . GLY A 1 100 ? 10.753 -12.863 8.119 1.00 54.97 100 GLY A C 1
ATOM 789 O O . GLY A 1 100 ? 11.849 -12.446 8.474 1.00 54.97 100 GLY A O 1
ATOM 790 N N . THR A 1 101 ? 9.946 -12.144 7.326 1.00 52.59 101 THR A N 1
ATOM 791 C CA . THR A 1 101 ? 10.326 -10.872 6.677 1.00 52.59 101 THR A CA 1
ATOM 792 C C . THR A 1 101 ? 9.605 -9.643 7.251 1.00 52.59 101 THR A C 1
ATOM 794 O O . THR A 1 101 ? 9.907 -8.527 6.850 1.00 52.59 101 THR A O 1
ATOM 797 N N . GLY A 1 102 ? 8.664 -9.802 8.186 1.00 49.09 102 GLY A N 1
ATOM 798 C CA . GLY A 1 102 ? 7.853 -8.688 8.685 1.00 49.09 102 GLY A CA 1
ATOM 799 C C . GLY A 1 102 ? 7.798 -8.636 10.203 1.00 49.09 102 GLY A C 1
ATOM 800 O O . GLY A 1 102 ? 6.830 -9.106 10.798 1.00 49.09 102 GLY A O 1
ATOM 801 N N . ALA A 1 103 ? 8.798 -8.029 10.842 1.00 52.03 103 ALA A N 1
ATOM 802 C CA . ALA A 1 103 ? 8.563 -7.473 12.168 1.00 52.03 103 ALA A CA 1
ATOM 803 C C . ALA A 1 103 ? 7.549 -6.327 12.010 1.00 52.03 103 ALA A C 1
ATOM 805 O O . ALA A 1 103 ? 7.724 -5.461 11.152 1.00 52.03 103 ALA A O 1
ATOM 806 N N . ALA A 1 104 ?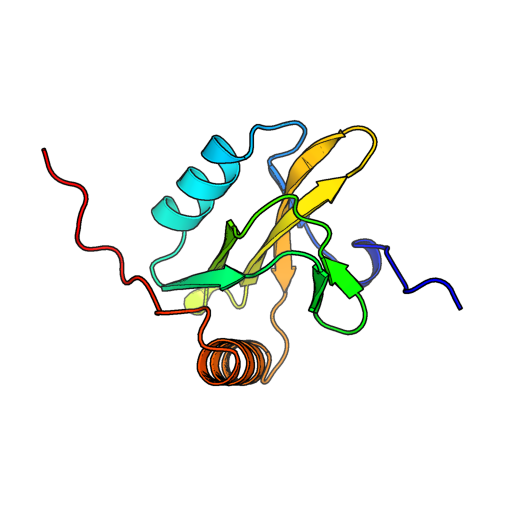 6.475 -6.331 12.803 1.00 52.25 104 ALA A N 1
ATOM 807 C CA . ALA A 1 104 ? 5.620 -5.159 12.935 1.00 52.25 104 ALA A CA 1
ATOM 808 C C . ALA A 1 104 ? 6.479 -4.049 13.544 1.00 52.25 104 ALA A C 1
ATOM 810 O O . ALA A 1 104 ? 6.754 -4.065 14.743 1.00 52.25 104 ALA A O 1
ATOM 811 N N . VAL A 1 105 ? 6.961 -3.124 12.719 1.00 53.88 105 VAL A N 1
ATOM 812 C CA . VAL A 1 105 ? 7.707 -1.973 13.217 1.00 53.88 105 VAL A CA 1
ATOM 813 C C . VAL A 1 105 ? 6.653 -1.012 13.756 1.00 53.88 105 VAL A C 1
ATOM 815 O O . VAL A 1 105 ? 5.983 -0.316 13.004 1.00 53.88 105 VAL A O 1
ATOM 818 N N . SER A 1 106 ? 6.396 -1.057 15.061 1.00 49.47 106 SER A N 1
ATOM 819 C CA . SER A 1 106 ? 5.565 -0.056 15.726 1.00 49.47 106 SER A CA 1
ATOM 820 C C . SER A 1 106 ? 6.360 1.245 15.799 1.00 49.47 106 SER A C 1
ATOM 822 O O . SER A 1 106 ? 7.475 1.257 16.317 1.00 49.47 106 SER A O 1
ATOM 824 N N . GLY A 1 107 ? 5.809 2.329 15.256 1.00 44.19 107 GLY A N 1
ATOM 825 C CA . GLY A 1 107 ? 6.462 3.635 15.227 1.00 44.19 107 GLY A CA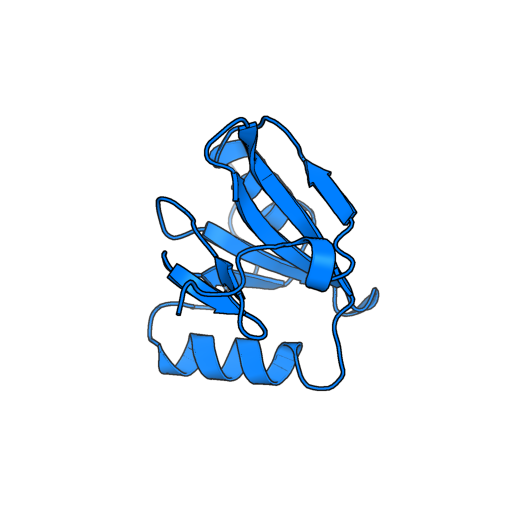 1
ATOM 826 C C . GLY A 1 107 ? 6.734 4.194 16.614 1.00 44.19 107 GLY A C 1
ATOM 827 O O . GLY A 1 107 ? 5.852 4.791 17.222 1.00 44.19 107 GLY A O 1
ATOM 828 N N . SER A 1 108 ? 7.963 4.027 17.094 1.00 38.03 108 SER A N 1
ATOM 829 C CA . SER A 1 108 ? 8.462 4.693 18.299 1.00 38.03 108 SER A CA 1
ATOM 830 C C . SER A 1 108 ? 9.961 5.005 18.242 1.00 38.03 108 SER A C 1
ATOM 832 O O . SER A 1 108 ? 10.611 5.015 19.279 1.00 38.03 108 SER A O 1
ATOM 834 N N . GLN A 1 109 ? 10.534 5.242 17.058 1.00 38.16 109 GLN A N 1
ATOM 835 C CA . GLN A 1 109 ? 11.929 5.683 16.931 1.00 38.16 109 GLN A CA 1
ATOM 836 C C . GLN A 1 109 ? 12.114 6.552 15.681 1.00 38.16 109 GLN A C 1
ATOM 838 O O . GLN A 1 109 ? 12.518 6.067 14.635 1.00 38.16 109 GLN A O 1
ATOM 843 N N . TYR A 1 110 ? 11.768 7.833 15.796 1.00 43.47 110 TYR A N 1
ATOM 844 C CA . TYR A 1 110 ? 12.367 8.933 15.031 1.00 43.47 110 TYR A CA 1
ATOM 845 C C . TYR A 1 110 ? 12.233 10.191 15.902 1.00 43.47 110 TYR A C 1
ATOM 847 O O . TYR A 1 110 ? 11.204 10.866 15.911 1.00 43.47 110 TYR A O 1
ATOM 855 N N . SER A 1 111 ? 13.247 10.437 16.724 1.00 42.69 111 SER A N 1
ATOM 856 C CA . SER A 1 111 ? 13.477 11.695 17.432 1.00 42.69 111 SER A CA 1
ATOM 857 C C . SER A 1 111 ? 14.985 11.899 17.445 1.00 42.69 111 SER A C 1
ATOM 859 O O . SER A 1 111 ? 15.679 11.145 18.122 1.00 42.69 111 SER A O 1
ATOM 861 N N . ASP A 1 112 ? 15.451 12.847 16.640 1.00 36.84 112 ASP A N 1
ATOM 862 C CA . ASP A 1 112 ? 16.685 13.603 16.855 1.00 36.84 112 ASP A CA 1
ATOM 863 C C . ASP A 1 112 ? 16.385 15.056 16.465 1.00 36.84 112 ASP A C 1
ATOM 865 O O . ASP A 1 112 ? 15.811 15.243 15.361 1.00 36.84 112 ASP A O 1
#